Protein AF-A0A7C8ZB22-F1 (afdb_monomer_lite)

Radius of gyration: 36.03 Å; chains: 1; bounding box: 82×71×52 Å

Sequence (115 aa):
PPPPPPPPADYFPIPGPESETTIPPEKFPLEKRRRSEILRDRKSRAGLVKPEPPNFEIGWKRTKPIQVEKPTGYVIMDFLEKLEGLMGREFGSTELLAKAGEIVAERAREEAEVL

Foldseek 3Di:
DDDDDDDDPPPDPDPPPPPPPPDPPVPPPPPPDDPVPPPPPPDPPPDPPVPPDPPPVPDPPPPDDDPPDDDQCPVLVVLVVVLVVCVVDPDDDPVVSVVSVVVSVVVSVVSVVVD

Structure (mmCIF, N/CA/C/O backbone):
data_AF-A0A7C8ZB22-F1
#
_entry.id   AF-A0A7C8ZB22-F1
#
loop_
_atom_site.group_PDB
_atom_site.id
_atom_site.type_symbol
_atom_site.label_atom_id
_atom_site.label_alt_id
_atom_site.label_comp_id
_atom_site.label_asym_id
_atom_site.label_entity_id
_atom_site.label_seq_id
_atom_site.pdbx_PDB_ins_code
_atom_site.Cartn_x
_atom_site.Cartn_y
_atom_site.Cartn_z
_atom_site.occupancy
_atom_site.B_iso_or_equiv
_atom_site.auth_seq_id
_atom_site.auth_comp_id
_atom_site.auth_asym_id
_atom_site.auth_atom_id
_atom_site.pdbx_PDB_model_num
ATOM 1 N N . PRO A 1 1 ? -44.396 -34.78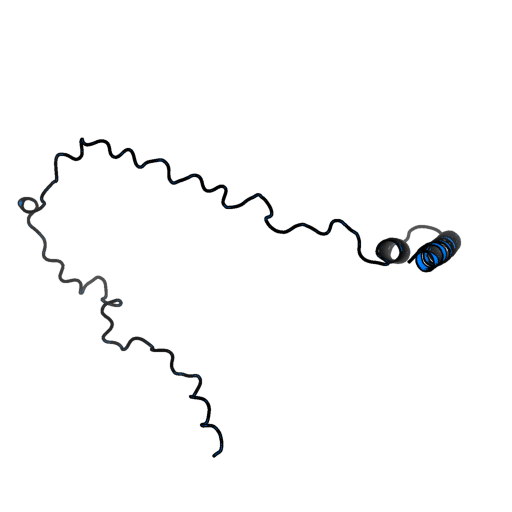8 11.548 1.00 59.62 1 PRO A N 1
ATOM 2 C CA . PRO A 1 1 ? -45.162 -33.827 10.712 1.00 59.62 1 PRO A CA 1
ATOM 3 C C . PRO A 1 1 ? -44.161 -32.904 10.006 1.00 59.62 1 PRO A C 1
ATOM 5 O O . PRO A 1 1 ? -43.208 -32.505 10.673 1.00 59.62 1 PRO A O 1
ATOM 8 N N . PRO A 1 2 ? -44.295 -32.624 8.698 1.00 65.50 2 PRO A N 1
ATOM 9 C CA . PRO A 1 2 ? -43.412 -31.667 8.035 1.00 65.50 2 PRO A CA 1
ATOM 10 C C . PRO A 1 2 ? -43.676 -30.237 8.550 1.00 65.50 2 PRO A C 1
ATOM 12 O O . PRO A 1 2 ? -44.794 -29.956 8.995 1.00 65.50 2 PRO A O 1
ATOM 15 N N . PRO A 1 3 ? -42.669 -29.344 8.534 1.00 73.38 3 PRO A N 1
ATOM 16 C CA . PRO A 1 3 ? -42.841 -27.952 8.944 1.00 73.38 3 PRO A CA 1
ATOM 17 C C . PRO A 1 3 ? -43.753 -27.190 7.963 1.00 73.38 3 PRO A C 1
ATOM 19 O O . PRO A 1 3 ? -43.778 -27.521 6.774 1.00 73.38 3 PRO A O 1
ATOM 22 N N . PRO A 1 4 ? -44.511 -26.182 8.439 1.00 76.25 4 PRO A N 1
ATOM 23 C CA . PRO A 1 4 ? -45.384 -25.387 7.581 1.00 76.25 4 PRO A CA 1
ATOM 24 C C . PRO A 1 4 ? -44.571 -24.559 6.567 1.00 76.25 4 PRO A C 1
ATOM 26 O O . PRO A 1 4 ? -43.449 -24.146 6.876 1.00 76.25 4 PRO A O 1
ATOM 29 N N . PRO A 1 5 ? -45.119 -24.310 5.362 1.00 78.06 5 PRO A N 1
ATOM 30 C CA . PRO A 1 5 ? -44.446 -23.518 4.338 1.00 78.06 5 PRO A CA 1
ATOM 31 C C . PRO A 1 5 ? -44.276 -22.050 4.775 1.00 78.06 5 PRO A C 1
ATOM 33 O O . PRO A 1 5 ? -45.113 -21.534 5.522 1.00 78.06 5 PRO A O 1
ATOM 36 N N . PRO A 1 6 ? -43.212 -21.363 4.314 1.00 74.69 6 PRO A N 1
ATOM 37 C CA . PRO A 1 6 ? -42.991 -19.956 4.625 1.00 74.69 6 PRO A CA 1
ATOM 38 C C . PRO A 1 6 ? -44.072 -19.062 3.983 1.00 74.69 6 PRO A C 1
ATOM 40 O O . PRO A 1 6 ? -44.550 -19.374 2.888 1.00 74.69 6 PRO A O 1
ATOM 43 N N . PRO A 1 7 ? -44.466 -17.955 4.641 1.00 73.12 7 PRO A N 1
ATOM 44 C CA . PRO A 1 7 ? -45.452 -17.022 4.102 1.00 73.12 7 PRO A CA 1
ATOM 45 C C . PRO A 1 7 ? -44.923 -16.307 2.841 1.00 73.12 7 PRO A C 1
ATOM 47 O O . PRO A 1 7 ? -43.713 -16.087 2.730 1.00 73.12 7 PRO A O 1
ATOM 50 N N . PRO A 1 8 ? -45.802 -15.931 1.891 1.00 73.06 8 PRO A N 1
ATOM 51 C CA . PRO A 1 8 ? -45.403 -15.223 0.676 1.00 73.06 8 PRO A CA 1
ATOM 52 C C . PRO A 1 8 ? -44.801 -13.845 0.998 1.00 73.06 8 PRO A C 1
ATOM 54 O O . PRO A 1 8 ? -45.261 -13.147 1.901 1.00 73.06 8 PRO A O 1
ATOM 57 N N . ALA A 1 9 ? -43.775 -13.459 0.235 1.00 60.78 9 ALA A N 1
ATOM 58 C CA . ALA A 1 9 ? -42.906 -12.301 0.472 1.00 60.78 9 ALA A CA 1
ATOM 59 C C . ALA A 1 9 ? -43.553 -10.916 0.244 1.00 60.78 9 ALA A C 1
ATOM 61 O O . ALA A 1 9 ? -42.879 -9.902 0.406 1.00 60.78 9 ALA A O 1
ATOM 62 N N . ASP A 1 10 ? -44.848 -10.855 -0.073 1.00 60.91 10 ASP A N 1
ATOM 63 C CA . ASP A 1 10 ? -45.514 -9.628 -0.535 1.00 60.91 10 ASP A CA 1
ATOM 64 C C . ASP A 1 10 ? -46.474 -9.001 0.493 1.00 60.91 10 ASP A C 1
ATOM 66 O O . ASP A 1 10 ? -47.313 -8.173 0.143 1.00 60.91 10 ASP A O 1
ATOM 70 N N . TYR A 1 11 ? -46.360 -9.338 1.784 1.00 58.84 11 TYR A N 1
ATOM 71 C CA . TYR A 1 11 ? -47.119 -8.652 2.840 1.00 58.84 11 TYR A CA 1
ATOM 72 C C . TYR A 1 11 ? -46.410 -7.364 3.295 1.00 58.84 11 TYR A C 1
ATOM 74 O O . TYR A 1 11 ? -45.985 -7.227 4.441 1.00 58.84 11 TYR A O 1
ATOM 82 N N . PHE A 1 12 ? -46.273 -6.402 2.384 1.00 65.31 12 PHE A N 1
ATOM 83 C CA . PHE A 1 12 ? -46.080 -5.004 2.766 1.00 65.31 12 PHE A CA 1
ATOM 84 C C . PHE A 1 12 ? -47.466 -4.353 2.860 1.00 65.31 12 PHE A C 1
ATOM 86 O O . PHE A 1 12 ? -48.198 -4.375 1.870 1.00 65.31 12 PHE A O 1
ATOM 93 N N . PRO A 1 13 ? -47.868 -3.776 4.009 1.00 64.69 13 PRO A N 1
ATOM 94 C CA . PRO A 1 13 ? -49.135 -3.067 4.100 1.00 64.69 13 PRO A CA 1
ATOM 95 C C . PRO A 1 13 ? -49.006 -1.766 3.307 1.00 64.69 13 PRO A C 1
ATOM 97 O O . PRO A 1 13 ? -48.511 -0.758 3.807 1.00 64.69 13 PRO A O 1
ATOM 100 N N . ILE A 1 14 ? -49.412 -1.800 2.040 1.00 63.97 14 ILE A N 1
ATOM 101 C CA . ILE A 1 14 ? -49.585 -0.591 1.241 1.00 63.97 14 ILE A CA 1
ATOM 102 C C . ILE A 1 14 ? -50.809 0.122 1.828 1.00 63.97 14 ILE A C 1
ATOM 104 O O . ILE A 1 14 ? -51.881 -0.488 1.880 1.00 63.97 14 ILE A O 1
ATOM 108 N N . PRO A 1 15 ? -50.682 1.369 2.317 1.00 60.53 15 PRO A N 1
ATOM 109 C CA . PRO A 1 15 ? -51.835 2.109 2.801 1.00 60.53 15 PRO A CA 1
ATOM 110 C C . PRO A 1 15 ? -52.868 2.236 1.675 1.00 60.53 15 PRO A C 1
ATOM 112 O O . PRO A 1 15 ? -52.542 2.681 0.575 1.00 60.53 15 PRO A O 1
ATOM 115 N N . GLY A 1 16 ? -54.104 1.815 1.949 1.00 60.16 16 GLY A N 1
ATOM 116 C CA . GLY A 1 16 ? -55.216 1.944 1.011 1.00 60.16 16 GLY A CA 1
ATOM 117 C C . GLY A 1 16 ? -55.524 3.412 0.682 1.00 60.16 16 GLY A C 1
ATOM 118 O O . GLY A 1 16 ? -55.112 4.312 1.425 1.00 60.16 16 GLY A O 1
ATOM 119 N N . PRO A 1 17 ? -56.254 3.676 -0.416 1.00 58.59 17 PRO A N 1
ATOM 120 C CA . PRO A 1 17 ? -56.585 5.024 -0.898 1.00 58.59 17 PRO A CA 1
ATOM 121 C C . PRO A 1 17 ? -57.371 5.892 0.105 1.00 58.59 17 PRO A C 1
ATOM 123 O O . PRO A 1 17 ? -57.530 7.089 -0.117 1.00 58.59 17 PRO A O 1
ATOM 126 N N . GLU A 1 18 ? -57.819 5.318 1.221 1.00 55.16 18 GLU A N 1
ATOM 127 C CA . GLU A 1 18 ? -58.438 6.005 2.361 1.00 55.16 18 GLU A CA 1
ATOM 128 C C . GLU A 1 18 ? -57.429 6.603 3.367 1.00 55.16 18 GLU A C 1
ATOM 130 O O . GLU A 1 18 ? -57.832 7.182 4.375 1.00 55.16 18 GLU A O 1
ATOM 135 N N . SER A 1 19 ? -56.116 6.520 3.116 1.00 54.34 19 SER A N 1
ATOM 136 C CA . SER A 1 19 ? -55.119 7.210 3.947 1.00 54.34 19 SER A CA 1
ATOM 137 C C . SER A 1 19 ? -55.201 8.736 3.788 1.00 54.34 19 SER A C 1
ATOM 139 O O . SER A 1 19 ? -54.834 9.306 2.759 1.00 54.34 19 SER A O 1
ATOM 141 N N . GLU A 1 20 ? -55.652 9.408 4.853 1.00 58.59 20 GLU A N 1
ATOM 142 C CA . GLU A 1 20 ? -55.841 10.868 4.966 1.00 58.59 20 GLU A CA 1
ATOM 143 C C . GLU A 1 20 ? -54.559 11.707 4.783 1.00 58.59 20 GLU A C 1
ATOM 145 O O . GLU A 1 20 ? -54.607 12.934 4.724 1.00 58.59 20 GLU A O 1
ATOM 150 N N . THR A 1 21 ? -53.393 11.078 4.645 1.00 57.66 21 THR A N 1
ATOM 151 C CA . THR A 1 21 ? -52.100 11.738 4.404 1.00 57.66 21 THR A CA 1
ATOM 152 C C . THR A 1 21 ? -51.928 12.277 2.977 1.00 57.66 21 THR A C 1
ATOM 154 O O . THR A 1 21 ? -50.911 12.904 2.684 1.00 57.66 21 THR A O 1
ATOM 157 N N . THR A 1 22 ? -52.931 12.104 2.110 1.00 59.12 22 THR A N 1
ATOM 158 C CA . THR A 1 22 ? -52.931 12.534 0.697 1.00 59.12 22 THR A CA 1
ATOM 159 C C . THR A 1 22 ? -54.093 13.474 0.344 1.00 59.12 22 THR A C 1
ATOM 161 O O . THR A 1 22 ? -54.586 13.481 -0.784 1.00 59.12 22 THR A O 1
ATOM 164 N N . ILE A 1 23 ? -54.561 14.291 1.293 1.00 60.56 23 ILE A N 1
ATOM 165 C CA . ILE A 1 23 ? -55.585 15.307 1.005 1.00 60.56 23 ILE A CA 1
ATOM 166 C C . ILE A 1 23 ? -54.941 16.450 0.189 1.00 60.56 23 ILE A C 1
ATOM 168 O O . ILE A 1 23 ? -53.969 17.054 0.652 1.00 60.56 23 ILE A O 1
ATOM 172 N N . PRO A 1 24 ? -55.447 16.777 -1.018 1.00 63.25 24 PRO A N 1
ATOM 173 C CA . PRO A 1 24 ? -54.920 17.880 -1.818 1.00 63.25 24 PRO A CA 1
ATOM 174 C C . PRO A 1 24 ? -55.146 19.226 -1.104 1.00 63.25 24 PRO A C 1
ATOM 176 O O . PRO A 1 24 ? -56.143 19.374 -0.392 1.00 63.25 24 PRO A O 1
ATOM 179 N N . PRO A 1 25 ? -54.281 20.238 -1.318 1.00 60.75 25 PRO A N 1
ATOM 180 C CA . PRO A 1 25 ? -54.281 21.498 -0.562 1.00 60.75 25 PRO A CA 1
ATOM 181 C C . PRO A 1 25 ? -55.599 22.283 -0.601 1.00 60.75 25 PRO A C 1
ATOM 183 O O . PRO A 1 25 ? -55.858 23.104 0.275 1.00 60.75 25 PRO A O 1
ATOM 186 N N . GLU A 1 26 ? -56.452 22.009 -1.582 1.00 60.16 26 GLU A N 1
ATOM 187 C CA . GLU A 1 26 ? -57.757 22.649 -1.762 1.00 60.16 26 GLU A CA 1
ATOM 188 C C . GLU A 1 26 ? -58.892 21.982 -0.963 1.00 60.16 26 GLU A C 1
ATOM 190 O O . GLU A 1 26 ? -59.962 22.568 -0.815 1.00 60.16 26 GLU A O 1
ATOM 195 N N . LYS A 1 27 ? -58.674 20.770 -0.430 1.00 61.81 27 LYS A N 1
ATOM 196 C CA . LYS A 1 27 ? -59.668 19.984 0.327 1.00 61.81 27 LYS A CA 1
ATOM 197 C C . LYS A 1 27 ? -59.427 19.959 1.833 1.00 61.81 27 LYS A C 1
ATOM 199 O O . LYS A 1 27 ? -60.128 19.239 2.542 1.00 61.81 27 LYS A O 1
ATOM 204 N N . PHE A 1 28 ? -58.480 20.740 2.348 1.00 61.34 28 PHE A N 1
ATOM 205 C CA . PHE A 1 28 ? -58.399 20.923 3.792 1.00 61.34 28 PH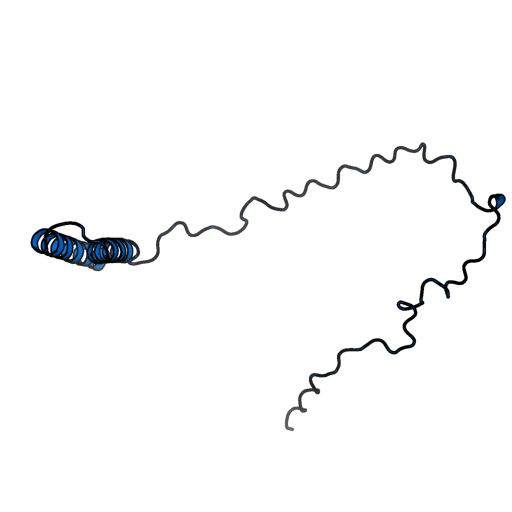E A CA 1
ATOM 206 C C . PHE A 1 28 ? -59.654 21.667 4.272 1.00 61.34 28 PHE A C 1
ATOM 208 O O . PHE A 1 28 ? -59.951 22.738 3.734 1.00 61.34 28 PHE A O 1
ATOM 215 N N . PRO A 1 29 ? -60.385 21.158 5.282 1.00 62.50 29 PRO A N 1
ATOM 216 C CA . PRO A 1 29 ? -61.444 21.910 5.943 1.00 62.50 29 PRO A CA 1
ATOM 217 C C . PRO A 1 29 ? -60.817 23.068 6.739 1.00 62.50 29 PRO A C 1
ATOM 219 O O . PRO A 1 29 ? -60.628 23.016 7.950 1.00 62.50 29 PRO A O 1
ATOM 222 N N . LEU A 1 30 ? -60.426 24.121 6.024 1.00 61.34 30 LEU A N 1
ATOM 223 C CA . LEU A 1 30 ? -59.869 25.349 6.571 1.00 61.34 30 LEU A CA 1
ATOM 224 C C . LEU A 1 30 ? -61.026 26.231 7.040 1.00 61.34 30 LEU A C 1
ATOM 226 O O . LEU A 1 30 ? -61.431 27.177 6.362 1.00 61.34 30 LEU A O 1
ATOM 230 N N . GLU A 1 31 ? -61.565 25.937 8.221 1.00 66.25 31 GLU A N 1
ATOM 231 C CA . GLU A 1 31 ? -62.393 26.904 8.938 1.00 66.25 31 GLU A CA 1
ATOM 232 C C . GLU A 1 31 ? -61.548 28.157 9.207 1.00 66.25 31 GLU A C 1
ATOM 234 O O . GLU A 1 31 ? -60.582 28.142 9.975 1.00 66.25 31 GLU A O 1
ATOM 239 N N . LYS A 1 32 ? -61.885 29.265 8.532 1.00 64.12 32 LYS A N 1
ATOM 240 C CA . LYS A 1 32 ? -61.258 30.576 8.740 1.00 64.12 32 LYS A CA 1
ATOM 241 C C . LYS A 1 32 ? -61.571 31.056 10.158 1.00 64.12 32 LYS A C 1
ATOM 243 O O . LYS A 1 32 ? -62.541 31.778 10.376 1.00 64.12 32 LYS A O 1
ATOM 248 N N . ARG A 1 33 ? -60.739 30.664 11.124 1.00 60.38 33 ARG A N 1
ATOM 249 C CA . ARG A 1 33 ? -60.874 31.084 12.523 1.00 60.38 33 ARG A CA 1
ATOM 250 C C . ARG A 1 33 ? -60.824 32.607 12.628 1.00 60.38 33 ARG A C 1
ATOM 252 O O . ARG A 1 33 ? -59.945 33.265 12.059 1.00 60.38 33 ARG A O 1
ATOM 259 N N . ARG A 1 34 ? -61.776 33.185 13.365 1.00 69.19 34 ARG A N 1
ATOM 260 C CA . ARG A 1 34 ? -61.816 34.626 13.635 1.00 69.19 34 ARG A CA 1
ATOM 261 C C . ARG A 1 34 ? -60.562 34.981 14.434 1.00 69.19 34 ARG A C 1
ATOM 263 O O . ARG A 1 34 ? -60.229 34.310 15.405 1.00 69.19 34 ARG A O 1
ATOM 270 N N . ARG A 1 35 ? -59.857 36.053 14.055 1.00 60.69 35 ARG A N 1
ATOM 271 C CA . ARG A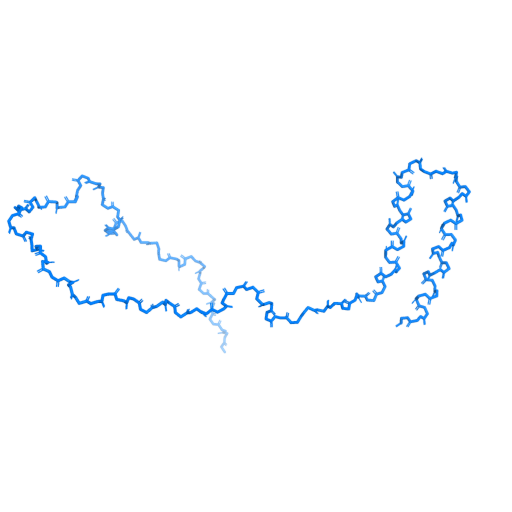 1 35 ? -58.565 36.442 14.667 1.00 60.69 35 ARG A CA 1
ATOM 272 C C . ARG A 1 35 ? -58.621 36.627 16.198 1.00 60.69 35 ARG A C 1
ATOM 274 O O . ARG A 1 35 ? -57.575 36.621 16.835 1.00 60.69 35 ARG A O 1
ATOM 281 N N . SER A 1 36 ? -59.817 36.792 16.768 1.00 62.22 36 SER A N 1
ATOM 282 C CA . SER A 1 36 ? -60.092 36.931 18.203 1.00 62.22 36 SER A CA 1
ATOM 283 C C . SER A 1 36 ? -60.105 35.618 18.997 1.00 62.22 36 SER A C 1
ATOM 285 O O . SER A 1 36 ? -59.963 35.669 20.210 1.00 62.22 36 SER A O 1
ATOM 287 N N . GLU A 1 37 ? -60.268 34.461 18.350 1.00 60.50 37 GLU A N 1
ATOM 288 C CA . GLU A 1 37 ? -60.251 33.138 19.011 1.00 60.50 37 GLU A CA 1
ATOM 289 C C . GLU A 1 37 ? -58.841 32.547 19.120 1.00 60.50 37 GLU A C 1
ATOM 291 O O . GLU A 1 37 ? -58.630 31.489 19.710 1.00 60.50 37 GLU A O 1
ATOM 296 N N . ILE A 1 38 ? -57.846 33.233 18.558 1.00 65.62 38 ILE A N 1
ATOM 297 C CA . ILE A 1 38 ? -56.449 32.847 18.697 1.00 65.62 38 ILE A CA 1
ATOM 298 C C . ILE A 1 38 ? -56.021 33.233 20.114 1.00 65.62 38 ILE A C 1
ATOM 300 O O . ILE A 1 38 ? -55.691 34.393 20.371 1.00 65.62 38 ILE A O 1
ATOM 304 N N . LEU A 1 39 ? -56.021 32.263 21.032 1.00 62.91 39 LEU A N 1
ATOM 305 C CA . LEU A 1 39 ? -55.386 32.400 22.341 1.00 62.91 39 LEU A CA 1
ATOM 306 C C . LEU A 1 39 ? -53.897 32.695 22.121 1.00 62.91 39 LEU A C 1
ATOM 308 O O . LEU A 1 39 ? -53.083 31.802 21.896 1.00 62.91 39 LEU A O 1
ATOM 312 N N . ARG A 1 40 ? -53.533 33.979 22.130 1.00 59.22 40 ARG A N 1
ATOM 313 C CA . ARG A 1 40 ? -52.135 34.388 22.217 1.00 59.22 40 ARG A CA 1
ATOM 314 C C . ARG A 1 40 ? -51.715 34.198 23.657 1.00 59.22 40 ARG A C 1
ATOM 316 O O . ARG A 1 40 ? -52.044 35.026 24.504 1.00 59.22 40 ARG A O 1
ATOM 323 N N . ASP A 1 41 ? -50.984 33.122 23.901 1.00 57.22 41 ASP A N 1
ATOM 324 C CA . ASP A 1 41 ? -50.407 32.815 25.200 1.00 57.22 41 ASP A CA 1
ATOM 325 C C . ASP A 1 41 ? -49.311 33.848 25.533 1.00 57.22 41 ASP A C 1
ATOM 327 O O . ASP A 1 41 ? -48.113 33.679 25.301 1.00 57.22 41 ASP A O 1
ATOM 331 N N . ARG A 1 42 ? -49.738 35.028 25.992 1.00 61.53 42 ARG A N 1
ATOM 332 C CA . ARG A 1 42 ? -48.868 36.067 26.537 1.00 61.53 42 ARG A CA 1
ATOM 333 C C . ARG A 1 42 ? -48.461 35.608 27.930 1.00 61.53 42 ARG A C 1
ATOM 335 O O . ARG A 1 42 ? -49.079 36.068 28.883 1.00 61.53 42 ARG A O 1
ATOM 342 N N . LYS A 1 43 ? -47.447 34.733 28.030 1.00 61.16 43 LYS A N 1
ATOM 343 C CA . LYS A 1 43 ? -46.462 34.626 29.136 1.00 61.16 43 LYS A CA 1
ATOM 344 C C . LYS A 1 43 ? -45.813 33.239 29.171 1.00 61.16 43 LYS A C 1
ATOM 346 O O . LYS A 1 43 ? -46.123 32.424 30.024 1.00 61.16 43 LYS A O 1
ATOM 351 N N . SER A 1 44 ? -44.766 33.044 28.376 1.00 54.84 44 SER A N 1
ATOM 352 C CA . SER A 1 44 ? -43.679 32.128 28.748 1.00 54.84 44 SER A CA 1
ATOM 353 C C . SER A 1 44 ? -42.446 32.946 29.146 1.00 54.84 44 SER A C 1
ATOM 355 O O . SER A 1 44 ? -41.390 32.880 28.527 1.00 54.84 44 SER A O 1
ATOM 357 N N . ARG A 1 45 ? -42.599 33.780 30.186 1.00 56.88 45 ARG A N 1
ATOM 358 C CA . ARG A 1 45 ? -41.476 34.405 30.913 1.00 56.88 45 ARG A CA 1
ATOM 359 C C . ARG A 1 45 ? -41.077 33.542 32.120 1.00 56.88 45 ARG A C 1
ATOM 361 O O . ARG A 1 45 ? -40.726 34.063 33.170 1.00 56.88 45 ARG A O 1
ATOM 368 N N . ALA A 1 46 ? -41.199 32.226 31.975 1.00 54.59 46 ALA A N 1
ATOM 369 C CA . ALA A 1 46 ? -40.528 31.242 32.807 1.00 54.59 46 ALA A CA 1
ATOM 370 C C . ALA A 1 46 ? -39.370 30.723 31.958 1.00 54.59 46 ALA A C 1
ATOM 372 O O . ALA A 1 46 ? -39.590 30.345 30.808 1.00 54.59 46 ALA A O 1
ATOM 373 N N . GLY A 1 47 ? -38.150 30.829 32.484 1.00 57.41 47 GLY A N 1
ATOM 374 C CA . GLY A 1 47 ? -36.916 30.540 31.770 1.00 57.41 47 GLY A CA 1
ATOM 375 C C . GLY A 1 47 ? -36.985 29.202 31.051 1.00 57.41 47 GLY A C 1
ATOM 376 O O . GLY A 1 47 ? -36.821 28.153 31.663 1.00 57.41 47 GLY A O 1
ATOM 377 N N . LEU A 1 48 ? -37.172 29.256 29.734 1.00 54.47 48 LEU A N 1
ATOM 378 C CA . LEU A 1 48 ? -36.903 28.140 28.844 1.00 54.47 48 LEU A CA 1
ATOM 379 C C . LEU A 1 48 ? -35.382 28.064 28.662 1.00 54.47 48 LEU A C 1
ATOM 381 O O . LEU A 1 48 ? -34.862 28.174 27.555 1.00 54.47 48 LEU A O 1
ATOM 385 N N . VAL A 1 49 ? -34.652 27.927 29.770 1.00 63.25 49 VAL A N 1
ATOM 386 C CA . VAL A 1 49 ? -33.296 27.403 29.714 1.00 63.25 49 VAL A CA 1
ATOM 387 C C . VAL A 1 49 ? -33.520 25.939 29.400 1.00 63.25 49 VAL A C 1
ATOM 389 O O . VAL A 1 49 ? -33.688 25.117 30.297 1.00 63.25 49 VAL A O 1
ATOM 392 N N . LYS A 1 50 ? -33.639 25.623 28.105 1.00 62.78 50 LYS A N 1
ATOM 393 C CA . LYS A 1 50 ? -33.380 24.262 27.661 1.00 62.78 50 LYS A CA 1
ATOM 394 C C . LYS A 1 50 ? -32.016 23.947 28.276 1.00 62.78 50 LYS A C 1
ATOM 396 O O . LYS A 1 50 ? -31.079 24.680 27.946 1.00 62.78 50 LYS A O 1
ATOM 401 N N . PRO A 1 51 ? -31.900 22.989 29.216 1.00 66.56 51 PRO A N 1
ATOM 402 C CA . PRO A 1 51 ? -30.574 22.535 29.594 1.00 66.56 51 PRO A CA 1
ATOM 403 C C . PRO A 1 51 ? -29.876 22.203 28.280 1.00 66.56 51 PRO A C 1
ATOM 405 O O . PRO A 1 51 ? -30.526 21.647 27.382 1.00 66.56 51 PRO A O 1
ATOM 408 N N . GLU A 1 52 ? -28.629 22.653 28.117 1.00 62.75 52 GLU A N 1
ATOM 409 C CA . GLU A 1 52 ? -27.861 22.284 26.932 1.00 62.75 52 GLU A CA 1
ATOM 410 C C . GLU A 1 52 ? -28.052 20.778 26.739 1.00 62.75 52 GLU A C 1
ATOM 412 O O . GLU A 1 52 ? -27.902 20.033 27.719 1.00 62.75 52 GLU A O 1
ATOM 417 N N . PRO A 1 53 ? -28.522 20.340 25.551 1.00 67.00 53 PRO A N 1
ATOM 418 C CA . PRO A 1 53 ? -28.716 18.926 25.286 1.00 67.00 53 PRO A CA 1
ATOM 419 C C . PRO A 1 53 ? -27.461 18.209 25.766 1.00 67.00 53 PRO A C 1
ATOM 421 O O . PRO A 1 53 ? -26.376 18.706 25.447 1.00 67.00 53 PRO A O 1
ATOM 424 N N . PRO A 1 54 ? -27.584 17.135 26.574 1.00 74.88 54 PRO A N 1
ATOM 425 C CA . PRO A 1 54 ? -26.428 16.478 27.153 1.00 74.88 54 PRO A CA 1
ATOM 426 C C . PRO A 1 54 ? -25.420 16.281 26.040 1.00 74.88 54 PRO A C 1
ATOM 428 O O . PRO A 1 54 ? -25.757 15.693 25.008 1.00 74.88 54 PRO A O 1
ATOM 431 N N . ASN A 1 55 ? -24.246 16.884 26.210 1.00 62.09 55 ASN A N 1
ATOM 432 C CA . ASN A 1 55 ? -23.174 16.821 25.240 1.00 62.09 55 ASN A CA 1
ATOM 433 C C . ASN A 1 55 ? -22.658 15.386 25.308 1.00 62.09 55 ASN A C 1
ATOM 435 O O . ASN A 1 55 ? -21.673 15.072 25.969 1.00 62.09 55 ASN A O 1
ATOM 439 N N . PHE A 1 56 ? -23.418 14.465 24.728 1.00 59.94 56 PHE A N 1
ATOM 440 C CA . PHE A 1 56 ? -22.924 13.147 24.473 1.00 59.94 56 PHE A CA 1
ATOM 441 C C . PHE A 1 56 ? -21.802 13.386 23.475 1.00 59.94 56 PHE A C 1
ATOM 443 O O . PHE A 1 56 ? -22.036 13.955 22.409 1.00 59.94 56 PHE A O 1
ATOM 450 N N . GLU A 1 57 ? -20.588 12.980 23.822 1.00 60.22 57 GLU A N 1
ATOM 451 C CA . GLU A 1 57 ? -19.431 12.922 22.928 1.00 60.22 57 GLU A CA 1
ATOM 452 C C . GLU A 1 57 ? -19.667 11.896 21.793 1.00 60.22 57 GLU A C 1
ATOM 454 O O . GLU A 1 57 ? -18.829 11.052 21.480 1.00 60.22 57 GLU A O 1
ATOM 459 N N . ILE A 1 58 ? -20.852 11.917 21.181 1.00 61.91 58 ILE A N 1
ATOM 460 C CA . ILE A 1 58 ? -21.243 11.109 20.044 1.00 61.91 58 ILE A CA 1
ATOM 461 C C . ILE A 1 58 ? -20.529 11.722 18.848 1.00 61.91 58 ILE A C 1
ATOM 463 O O . ILE A 1 58 ? -20.973 12.715 18.277 1.00 61.91 58 ILE A O 1
ATOM 467 N N . GLY A 1 59 ? -19.420 11.099 18.451 1.00 62.69 59 GLY A N 1
ATOM 468 C CA . GLY A 1 59 ? -19.136 11.027 17.021 1.00 62.69 59 GLY A CA 1
ATOM 469 C C . GLY A 1 59 ? -17.691 10.965 16.552 1.00 62.69 59 GLY A C 1
ATOM 470 O O . GLY A 1 59 ? -17.511 10.673 15.377 1.00 62.69 59 GLY A O 1
ATOM 471 N N . TRP A 1 60 ? -16.664 11.192 17.381 1.00 61.06 60 TRP A N 1
ATOM 472 C CA . TRP A 1 60 ? -15.292 11.295 16.827 1.00 61.06 60 TRP A CA 1
ATOM 473 C C . TRP A 1 60 ? -14.216 10.474 17.524 1.00 61.06 60 TRP A C 1
ATOM 475 O O . TRP A 1 60 ? -13.112 10.347 16.994 1.00 61.06 60 TRP A O 1
ATOM 485 N N . LYS A 1 61 ? -14.510 9.847 18.665 1.00 64.62 61 LYS A N 1
ATOM 486 C CA . LYS A 1 61 ? -13.588 8.865 19.241 1.00 64.62 61 LYS A CA 1
ATOM 487 C C . LYS A 1 61 ? -13.968 7.484 18.732 1.00 64.62 61 LYS A C 1
ATOM 489 O O . LYS A 1 61 ? -15.046 6.977 19.027 1.00 64.62 61 LYS A O 1
ATOM 494 N N . ARG A 1 62 ? -13.091 6.906 17.906 1.00 60.56 62 ARG A N 1
ATOM 495 C CA . ARG A 1 62 ? -13.235 5.540 17.392 1.00 60.56 62 ARG A CA 1
ATOM 496 C C . ARG A 1 62 ? -13.378 4.593 18.590 1.00 60.56 62 ARG A C 1
ATOM 498 O O . ARG A 1 62 ? -12.436 4.418 19.350 1.00 60.56 62 ARG A O 1
ATOM 505 N N . THR A 1 63 ? -14.564 4.017 18.768 1.00 67.69 63 THR A N 1
ATOM 506 C CA . THR A 1 63 ? -14.885 3.066 19.851 1.00 67.69 63 THR A CA 1
ATOM 507 C C . THR A 1 63 ? -14.348 1.661 19.589 1.00 67.69 63 THR A C 1
ATOM 509 O O . THR A 1 63 ? -14.328 0.832 20.493 1.00 67.69 63 THR A O 1
ATOM 512 N N . LYS A 1 64 ? -13.895 1.385 18.360 1.00 75.62 64 LYS A N 1
ATOM 513 C CA . LYS A 1 64 ? -13.248 0.127 17.985 1.00 75.62 64 LYS A CA 1
ATOM 514 C C . LYS A 1 64 ? -11.732 0.325 17.932 1.00 75.62 64 LYS A C 1
ATOM 516 O O . LYS A 1 64 ? -11.296 1.293 17.299 1.00 75.62 64 LYS A O 1
ATOM 521 N N . PRO A 1 65 ? -10.935 -0.568 18.549 1.00 75.31 65 PRO A N 1
ATOM 522 C CA . PRO A 1 65 ? -9.492 -0.538 18.385 1.00 75.31 65 PRO A CA 1
ATOM 523 C C . PRO A 1 65 ? -9.165 -0.744 16.907 1.00 75.31 65 PRO A C 1
ATOM 525 O O . PRO A 1 65 ? -9.704 -1.638 16.254 1.00 75.31 65 PRO A O 1
ATOM 528 N N . ILE A 1 66 ? -8.307 0.118 16.371 1.00 75.88 66 ILE A N 1
ATOM 529 C CA . ILE A 1 66 ? -7.773 -0.062 15.027 1.00 75.88 66 ILE A CA 1
ATOM 530 C C . ILE A 1 66 ? -6.580 -0.982 15.163 1.00 75.88 66 ILE A C 1
ATOM 532 O O . ILE A 1 66 ? -5.656 -0.683 15.917 1.00 75.88 66 ILE A O 1
ATOM 536 N N . GLN A 1 67 ? -6.603 -2.084 14.430 1.00 76.81 67 GLN A N 1
ATOM 537 C CA . GLN A 1 67 ? -5.417 -2.901 14.246 1.00 76.81 67 GLN A CA 1
ATOM 538 C C . GLN A 1 67 ? -4.457 -2.092 13.367 1.00 76.81 67 GLN A C 1
ATOM 540 O O . GLN A 1 67 ? -4.669 -1.946 12.168 1.00 76.81 67 GLN A O 1
ATOM 545 N N . VAL A 1 68 ? -3.473 -1.450 14.004 1.00 77.94 68 VAL A N 1
ATOM 546 C CA . VAL A 1 68 ? -2.392 -0.706 13.326 1.00 77.94 68 VAL A CA 1
ATOM 547 C C . VAL A 1 68 ? -1.319 -1.671 12.808 1.00 77.94 68 VAL A C 1
ATOM 549 O O . VAL A 1 68 ? -0.462 -1.297 12.009 1.00 77.94 68 VAL A O 1
ATOM 552 N N . GLU A 1 69 ? -1.375 -2.925 13.253 1.00 83.19 69 GLU A N 1
ATOM 553 C CA . GLU A 1 69 ? -0.507 -3.994 12.788 1.00 83.19 69 GLU A CA 1
ATOM 554 C C . GLU A 1 69 ? -0.783 -4.277 11.313 1.00 83.19 69 GLU A C 1
ATOM 556 O O . GLU A 1 69 ? -1.918 -4.500 10.885 1.00 83.19 69 GLU A O 1
ATOM 561 N N . LYS A 1 70 ? 0.285 -4.206 10.520 1.00 81.88 70 LYS A N 1
ATOM 562 C CA . LYS A 1 70 ? 0.231 -4.511 9.096 1.00 81.88 70 LYS A CA 1
ATOM 563 C C . LYS A 1 70 ? 0.000 -6.017 8.923 1.00 81.88 70 LYS A C 1
ATOM 565 O O . LYS A 1 70 ? 0.570 -6.795 9.688 1.00 81.88 70 LYS A O 1
ATOM 570 N N . PRO A 1 71 ? -0.798 -6.437 7.928 1.00 83.38 71 PRO A N 1
ATOM 571 C CA . PRO A 1 71 ? -1.023 -7.854 7.672 1.00 83.38 71 PRO A CA 1
ATOM 572 C C . PRO A 1 71 ? 0.282 -8.562 7.281 1.00 83.38 71 PRO A C 1
ATOM 574 O O . PRO A 1 71 ? 1.214 -7.945 6.756 1.00 83.38 71 PRO A O 1
ATOM 577 N N . THR A 1 72 ? 0.330 -9.875 7.509 1.00 80.94 72 THR A N 1
ATOM 578 C CA . THR A 1 72 ? 1.447 -10.741 7.103 1.00 80.94 72 THR A CA 1
ATOM 579 C C . THR A 1 72 ? 1.750 -10.562 5.617 1.00 80.94 72 THR A C 1
ATOM 581 O O . THR A 1 72 ? 0.841 -10.614 4.788 1.00 80.94 72 THR A O 1
ATOM 584 N N . GLY A 1 73 ? 3.019 -10.332 5.276 1.00 82.00 73 GLY A N 1
ATOM 585 C CA . GLY A 1 73 ? 3.446 -10.121 3.889 1.00 82.00 73 GLY A CA 1
ATOM 586 C C . GLY A 1 73 ? 3.162 -8.726 3.312 1.00 82.00 73 GLY A C 1
ATOM 587 O O . GLY A 1 73 ? 3.433 -8.510 2.133 1.00 82.00 73 GLY A O 1
ATOM 588 N N . TYR A 1 74 ? 2.681 -7.753 4.103 1.00 85.88 74 TYR A N 1
ATOM 589 C CA . TYR A 1 74 ? 2.497 -6.361 3.645 1.00 85.88 74 TYR A CA 1
ATOM 590 C C . TYR A 1 74 ? 3.778 -5.771 3.041 1.00 85.88 74 TYR A C 1
ATOM 592 O O . TYR A 1 74 ? 3.733 -5.071 2.035 1.00 85.88 74 TYR A O 1
ATOM 600 N N . VAL A 1 75 ? 4.924 -6.060 3.659 1.00 85.25 75 VAL A N 1
ATOM 601 C CA . VAL A 1 75 ? 6.233 -5.572 3.208 1.00 85.25 75 VAL A CA 1
ATOM 602 C C . VAL A 1 75 ? 6.578 -6.139 1.829 1.00 85.25 75 VAL A C 1
ATOM 604 O O . VAL A 1 75 ? 6.979 -5.391 0.943 1.00 85.25 75 VAL A O 1
ATOM 607 N N . ILE A 1 76 ? 6.341 -7.437 1.618 1.00 85.75 76 ILE A N 1
ATOM 608 C CA . ILE A 1 76 ? 6.558 -8.112 0.330 1.00 85.75 76 ILE A CA 1
ATOM 609 C C . ILE A 1 76 ? 5.668 -7.487 -0.750 1.00 85.75 76 ILE A C 1
ATOM 611 O O . ILE A 1 76 ? 6.149 -7.157 -1.832 1.00 85.75 76 ILE A O 1
ATOM 615 N N . MET A 1 77 ? 4.388 -7.269 -0.439 1.00 87.38 77 MET A N 1
ATOM 616 C CA . MET A 1 77 ? 3.436 -6.652 -1.364 1.00 87.38 77 MET A CA 1
ATOM 617 C C . MET A 1 77 ? 3.865 -5.236 -1.776 1.00 87.38 77 MET A C 1
ATOM 619 O O . MET A 1 77 ? 3.842 -4.914 -2.957 1.00 87.38 77 MET A O 1
ATOM 623 N N . ASP A 1 78 ? 4.318 -4.417 -0.822 1.00 87.75 78 ASP A N 1
ATOM 624 C CA . ASP A 1 78 ? 4.780 -3.043 -1.066 1.00 87.75 78 ASP A CA 1
ATOM 625 C C . ASP A 1 78 ? 6.012 -3.003 -1.991 1.00 87.75 78 ASP A C 1
ATOM 627 O O . ASP A 1 78 ? 6.120 -2.144 -2.868 1.00 87.75 78 ASP A O 1
ATOM 631 N N . PHE A 1 79 ? 6.937 -3.959 -1.855 1.00 87.69 79 PHE A N 1
ATOM 632 C CA . PHE A 1 79 ? 8.071 -4.078 -2.776 1.00 87.69 79 PHE A CA 1
ATOM 633 C C . PHE A 1 79 ? 7.653 -4.512 -4.185 1.00 87.69 79 PHE A C 1
ATOM 635 O O . PHE A 1 79 ? 8.154 -3.952 -5.163 1.00 87.69 79 PHE A O 1
ATOM 642 N N . LEU A 1 80 ? 6.734 -5.475 -4.300 1.00 89.25 80 LEU A N 1
ATOM 643 C CA . LEU A 1 80 ? 6.223 -5.941 -5.591 1.00 89.25 80 LEU A CA 1
ATOM 644 C C . LEU A 1 80 ? 5.447 -4.840 -6.323 1.00 89.25 80 LEU A C 1
ATOM 646 O O . LEU A 1 80 ? 5.693 -4.614 -7.505 1.00 89.25 80 LEU A O 1
ATOM 650 N N . GLU A 1 81 ? 4.587 -4.104 -5.617 1.00 88.81 81 GLU A N 1
ATOM 651 C CA . GLU A 1 81 ? 3.823 -2.980 -6.169 1.00 88.81 81 GLU A CA 1
ATOM 652 C C . GLU A 1 81 ? 4.752 -1.874 -6.692 1.00 88.81 81 GLU A C 1
ATOM 654 O O . GLU A 1 81 ? 4.562 -1.339 -7.786 1.00 88.81 81 GLU A O 1
ATOM 659 N N . LYS A 1 82 ? 5.819 -1.555 -5.949 1.00 88.50 82 LYS A N 1
ATOM 660 C CA . LYS A 1 82 ? 6.825 -0.580 -6.394 1.00 88.50 82 LYS A CA 1
ATOM 661 C C . LYS A 1 82 ? 7.592 -1.060 -7.620 1.00 88.50 82 LYS A C 1
ATOM 663 O O . LYS A 1 82 ? 7.850 -0.257 -8.515 1.00 88.50 82 LYS A O 1
ATOM 668 N N . LEU A 1 83 ? 7.955 -2.341 -7.676 1.00 87.19 83 LEU A N 1
ATOM 669 C CA . LEU A 1 83 ? 8.652 -2.921 -8.823 1.00 87.19 83 LEU A CA 1
ATOM 670 C C . LEU A 1 83 ? 7.765 -2.930 -10.074 1.00 87.19 83 LEU A C 1
ATOM 672 O O . LEU A 1 83 ? 8.215 -2.536 -11.148 1.00 87.19 83 LEU A O 1
ATOM 676 N N . GLU A 1 84 ? 6.496 -3.300 -9.932 1.00 87.75 84 GLU A N 1
ATOM 677 C CA . GLU A 1 84 ? 5.505 -3.200 -11.003 1.00 87.75 84 GLU A CA 1
ATOM 678 C C . GLU A 1 84 ? 5.321 -1.750 -11.462 1.00 87.75 84 GLU A C 1
ATOM 680 O O . GLU A 1 84 ? 5.348 -1.466 -12.659 1.00 87.75 84 GLU A O 1
ATOM 685 N N . GLY A 1 85 ? 5.248 -0.806 -10.522 1.00 87.81 85 GLY A N 1
ATOM 686 C CA . GLY A 1 85 ? 5.201 0.621 -10.822 1.00 87.81 85 GLY A CA 1
ATOM 687 C C . GLY A 1 85 ? 6.434 1.132 -11.574 1.00 87.81 85 GLY A C 1
ATOM 688 O O . GLY A 1 85 ? 6.307 2.044 -12.390 1.00 87.81 85 GLY A O 1
ATOM 689 N N . LEU A 1 86 ? 7.615 0.552 -11.336 1.00 85.62 86 LEU A N 1
ATOM 690 C CA . LEU A 1 86 ? 8.832 0.849 -12.095 1.00 85.62 86 LEU A CA 1
ATOM 691 C C . LEU A 1 86 ? 8.806 0.221 -13.493 1.00 85.62 86 LEU A C 1
ATOM 693 O O . LEU A 1 86 ? 9.226 0.882 -14.432 1.00 85.62 86 LEU A O 1
ATOM 697 N N . MET A 1 87 ? 8.277 -0.997 -13.651 1.00 83.06 87 MET A N 1
ATOM 698 C CA . MET A 1 87 ? 8.101 -1.648 -14.961 1.00 83.06 87 MET A CA 1
ATOM 699 C C . MET A 1 87 ? 7.066 -0.951 -15.843 1.00 83.06 87 MET A C 1
ATOM 701 O O . MET A 1 87 ? 7.238 -0.879 -17.056 1.00 83.06 87 MET A O 1
ATOM 705 N N . GLY A 1 88 ? 5.991 -0.439 -15.244 1.00 83.44 88 GLY A N 1
ATOM 706 C CA . GLY A 1 88 ? 4.929 0.273 -15.955 1.00 83.44 88 GLY A CA 1
ATOM 707 C C . GLY A 1 88 ? 5.304 1.695 -16.375 1.00 83.44 88 GLY A C 1
ATOM 708 O O . GLY A 1 88 ? 4.528 2.358 -17.060 1.00 83.44 88 GLY A O 1
ATOM 709 N N . ARG A 1 89 ? 6.472 2.191 -15.959 1.00 82.88 89 ARG A N 1
ATOM 710 C CA . ARG A 1 89 ? 6.984 3.512 -16.319 1.00 82.88 89 ARG A CA 1
ATOM 711 C C . ARG A 1 89 ? 8.261 3.343 -17.139 1.00 82.88 89 ARG A C 1
ATOM 713 O O . ARG A 1 89 ? 9.042 2.435 -16.896 1.00 82.88 89 ARG A O 1
ATOM 720 N N . GLU A 1 90 ? 8.525 4.250 -18.073 1.00 75.81 90 GLU A N 1
ATOM 721 C CA . GLU A 1 90 ? 9.768 4.255 -18.862 1.00 75.81 90 GLU A CA 1
ATOM 722 C C . GLU A 1 90 ? 10.964 4.783 -18.036 1.00 75.81 90 GLU A C 1
ATOM 724 O O . GLU A 1 90 ? 11.638 5.737 -18.421 1.00 75.81 90 GLU A O 1
ATOM 729 N N . PHE A 1 91 ? 11.211 4.217 -16.851 1.00 62.59 91 PHE A N 1
ATOM 730 C CA . PHE A 1 91 ? 12.345 4.589 -16.007 1.00 62.59 91 PHE A CA 1
ATOM 731 C C . PHE A 1 91 ? 13.464 3.546 -16.090 1.00 62.59 91 PHE A C 1
ATOM 733 O O . PHE A 1 91 ? 13.299 2.397 -15.694 1.00 62.59 91 PHE A O 1
ATOM 740 N N . GLY A 1 92 ? 14.646 4.002 -16.513 1.00 66.56 92 GLY A N 1
ATOM 741 C CA . GLY A 1 92 ? 15.900 3.251 -16.425 1.00 66.56 92 GLY A CA 1
ATOM 742 C C . GLY A 1 92 ? 16.193 2.317 -17.604 1.00 66.56 92 GLY A C 1
ATOM 743 O O . GLY A 1 92 ? 15.408 2.169 -18.536 1.00 66.56 92 GLY A O 1
ATOM 744 N N . SER A 1 93 ? 17.381 1.710 -17.570 1.00 78.75 93 SER A N 1
ATOM 745 C CA . SER A 1 93 ? 17.768 0.624 -18.472 1.00 78.75 93 SER A CA 1
ATOM 746 C C . SER A 1 93 ? 17.208 -0.711 -17.972 1.00 78.75 93 SER A C 1
ATOM 748 O O . SER A 1 93 ? 16.984 -0.897 -16.774 1.00 78.75 93 SER A O 1
ATOM 750 N N . THR A 1 94 ? 17.040 -1.676 -18.878 1.00 82.31 94 THR A N 1
ATOM 751 C CA . THR A 1 94 ? 16.615 -3.049 -18.543 1.00 82.31 94 THR A CA 1
ATOM 752 C C . THR A 1 94 ? 17.502 -3.693 -17.473 1.00 82.31 94 THR A C 1
ATOM 754 O O . THR A 1 94 ? 17.015 -4.437 -16.626 1.00 82.31 94 THR A O 1
ATOM 757 N N . GLU A 1 95 ? 18.791 -3.354 -17.458 1.00 82.69 95 GLU A N 1
ATOM 758 C CA . GLU A 1 95 ? 19.759 -3.815 -16.460 1.00 82.69 95 GLU A CA 1
ATOM 759 C C . GLU A 1 95 ? 19.460 -3.300 -15.046 1.00 82.69 95 GLU A C 1
ATOM 761 O O . GLU A 1 95 ? 19.604 -4.043 -14.075 1.00 82.69 95 GLU A O 1
ATOM 766 N N . LEU A 1 96 ? 19.033 -2.039 -14.907 1.00 82.56 96 LEU A N 1
ATOM 767 C CA . LEU A 1 96 ? 18.669 -1.475 -13.604 1.00 82.56 96 LEU A CA 1
ATOM 768 C C . LEU A 1 96 ? 17.395 -2.117 -13.063 1.00 82.56 96 LEU A C 1
ATOM 770 O O . LEU A 1 96 ? 17.305 -2.386 -11.867 1.0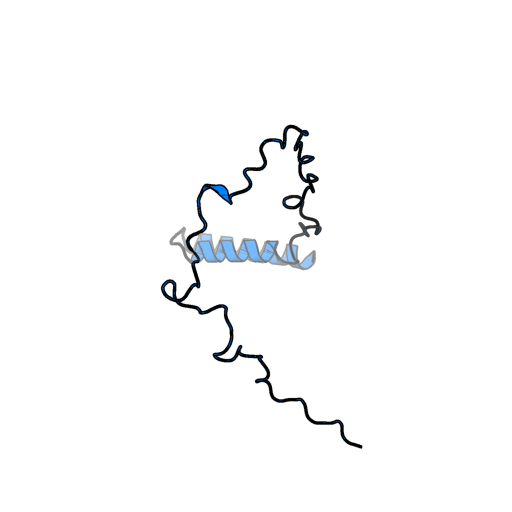0 82.56 96 LEU A O 1
ATOM 774 N N . LEU A 1 97 ? 16.438 -2.402 -13.945 1.00 84.69 97 LEU A N 1
ATOM 775 C CA . LEU A 1 97 ? 15.190 -3.046 -13.564 1.00 84.69 97 LEU A CA 1
ATOM 776 C C . LEU A 1 97 ? 15.413 -4.509 -13.159 1.00 84.69 97 LEU A C 1
ATOM 778 O O . LEU A 1 97 ? 14.869 -4.959 -12.154 1.00 84.69 97 LEU A O 1
ATOM 782 N N . ALA A 1 98 ? 16.286 -5.225 -13.873 1.00 86.00 98 ALA A N 1
ATOM 783 C CA . ALA A 1 98 ? 16.696 -6.577 -13.505 1.00 86.00 98 ALA A CA 1
ATOM 784 C C . ALA A 1 98 ? 17.367 -6.619 -12.121 1.00 86.00 98 ALA A C 1
ATOM 786 O O . ALA A 1 98 ? 16.994 -7.440 -11.284 1.00 86.00 98 ALA A O 1
ATOM 787 N N . LYS A 1 99 ? 18.287 -5.684 -11.841 1.00 86.81 99 LYS A N 1
ATOM 788 C CA . LYS A 1 99 ? 18.913 -5.555 -10.513 1.00 86.81 99 LYS A CA 1
ATOM 789 C C . LYS A 1 99 ? 17.904 -5.206 -9.420 1.00 86.81 99 LYS A C 1
ATOM 791 O O . LYS A 1 99 ? 17.984 -5.745 -8.322 1.00 86.81 99 LYS A O 1
ATOM 796 N N . ALA A 1 100 ? 16.943 -4.328 -9.706 1.00 86.31 100 ALA A N 1
ATOM 797 C CA . ALA A 1 100 ? 15.868 -4.021 -8.765 1.00 86.31 100 ALA A CA 1
ATOM 798 C C . ALA A 1 100 ? 15.016 -5.266 -8.459 1.00 86.31 100 ALA A C 1
ATOM 800 O O . ALA A 1 100 ? 14.674 -5.499 -7.302 1.00 86.31 100 ALA A O 1
ATOM 801 N N . GLY A 1 101 ? 14.735 -6.095 -9.470 1.00 86.88 101 GLY A N 1
ATOM 802 C CA . GLY A 1 101 ? 14.052 -7.382 -9.311 1.00 86.88 101 GLY A CA 1
ATOM 803 C C . GLY A 1 101 ? 14.808 -8.376 -8.440 1.00 86.88 101 GLY A C 1
ATOM 804 O O . GLY A 1 101 ? 14.199 -9.021 -7.590 1.00 86.88 101 GLY A O 1
ATOM 805 N N . GLU A 1 102 ? 16.126 -8.462 -8.598 1.00 87.31 102 GLU A N 1
ATOM 806 C CA . GLU A 1 102 ? 16.982 -9.312 -7.767 1.00 87.31 102 GLU A CA 1
ATOM 807 C C . GLU A 1 102 ? 16.930 -8.898 -6.289 1.00 87.31 102 GLU A C 1
ATOM 809 O O . GLU A 1 102 ? 16.667 -9.733 -5.426 1.00 87.31 102 GLU A O 1
ATOM 814 N N . ILE A 1 103 ? 17.061 -7.597 -6.006 1.00 87.06 103 ILE A N 1
ATOM 815 C CA . ILE A 1 103 ? 16.998 -7.053 -4.640 1.00 87.06 103 ILE A CA 1
ATOM 816 C C . ILE A 1 103 ? 15.619 -7.294 -4.010 1.00 87.06 103 ILE A C 1
ATOM 818 O O . ILE A 1 103 ? 15.524 -7.664 -2.840 1.00 87.06 103 ILE A O 1
ATOM 822 N N . VAL A 1 104 ? 14.537 -7.100 -4.772 1.00 88.38 104 VAL A N 1
ATOM 823 C CA . VAL A 1 104 ? 13.171 -7.367 -4.291 1.00 88.38 104 VAL A CA 1
ATOM 824 C C . VAL A 1 104 ? 12.975 -8.854 -4.000 1.00 88.38 104 VAL A C 1
ATOM 826 O O . VAL A 1 104 ? 12.356 -9.194 -2.995 1.00 88.38 104 VAL A O 1
ATOM 829 N N . ALA A 1 105 ? 13.521 -9.746 -4.829 1.00 87.88 105 ALA A N 1
ATOM 830 C CA . ALA A 1 105 ? 13.423 -11.186 -4.621 1.00 87.88 105 ALA A CA 1
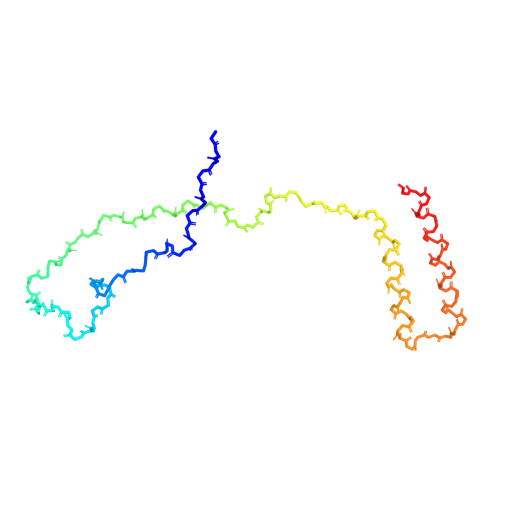ATOM 831 C C . ALA A 1 105 ? 14.217 -11.664 -3.394 1.00 87.88 105 ALA A C 1
ATOM 833 O O . ALA A 1 105 ? 13.725 -12.514 -2.654 1.00 87.88 105 ALA A O 1
ATOM 834 N N . GLU A 1 106 ? 15.414 -11.121 -3.160 1.00 87.31 106 GLU A N 1
ATOM 835 C CA . GLU A 1 106 ? 16.215 -11.401 -1.962 1.00 87.31 106 GLU A CA 1
ATOM 836 C C . GLU A 1 106 ? 15.482 -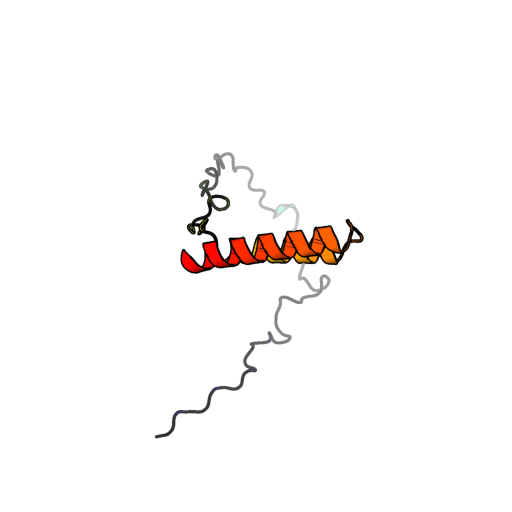10.933 -0.700 1.00 87.31 106 GLU A C 1
ATOM 838 O O . GLU A 1 106 ? 15.217 -11.733 0.196 1.00 87.31 106 GLU A O 1
ATOM 843 N N . ARG A 1 107 ? 15.030 -9.672 -0.680 1.00 83.44 107 ARG A N 1
ATOM 844 C CA . ARG A 1 107 ? 14.265 -9.114 0.445 1.00 83.44 107 ARG A CA 1
ATOM 845 C C . ARG A 1 107 ? 12.964 -9.856 0.709 1.00 83.44 107 ARG A C 1
ATOM 847 O O . ARG A 1 107 ? 12.613 -10.074 1.862 1.00 83.44 107 ARG A O 1
ATOM 854 N N . ALA A 1 108 ? 12.253 -10.271 -0.337 1.00 84.56 108 ALA A N 1
ATOM 855 C CA . ALA A 1 108 ? 11.028 -11.044 -0.180 1.00 84.56 108 ALA A CA 1
ATOM 856 C C . ALA A 1 108 ? 11.279 -12.413 0.469 1.00 84.56 108 ALA A C 1
ATOM 858 O O . ALA A 1 108 ? 10.415 -12.890 1.199 1.00 84.56 108 ALA A O 1
ATOM 859 N N . ARG A 1 109 ? 12.440 -13.039 0.230 1.00 84.69 109 ARG A N 1
ATOM 860 C CA . ARG A 1 109 ? 12.816 -14.301 0.886 1.00 84.69 109 ARG A CA 1
ATOM 861 C C . ARG A 1 109 ? 13.182 -14.094 2.346 1.00 84.69 109 ARG A C 1
ATOM 863 O O . ARG A 1 109 ? 12.652 -14.811 3.182 1.00 84.69 109 ARG A O 1
ATOM 870 N N . GLU A 1 110 ? 14.019 -13.103 2.642 1.00 82.88 110 GLU A N 1
ATOM 871 C CA . GLU A 1 110 ? 14.381 -12.763 4.024 1.00 82.88 110 GLU A CA 1
ATOM 872 C C . GLU A 1 110 ? 13.131 -12.484 4.871 1.00 82.88 110 GLU A C 1
ATOM 874 O O . GLU A 1 110 ? 12.984 -13.021 5.963 1.00 82.88 110 GLU A O 1
ATOM 879 N N . GLU A 1 111 ? 12.192 -11.693 4.346 1.00 78.25 111 GLU A N 1
ATOM 880 C CA . GLU A 1 111 ? 10.936 -11.380 5.036 1.00 78.25 111 GLU A CA 1
ATOM 881 C C . GLU A 1 111 ? 10.002 -12.599 5.129 1.00 78.25 111 GLU A C 1
ATOM 883 O O . GLU A 1 111 ? 9.302 -12.757 6.124 1.00 78.25 111 GLU A O 1
ATOM 888 N N . ALA A 1 112 ? 9.991 -13.485 4.127 1.00 77.19 112 ALA A N 1
ATOM 889 C CA . ALA A 1 112 ? 9.194 -14.712 4.166 1.00 77.19 112 ALA A CA 1
ATOM 890 C C . ALA A 1 112 ? 9.728 -15.754 5.161 1.00 77.19 112 ALA A C 1
ATOM 892 O O . ALA A 1 112 ? 8.939 -16.536 5.676 1.00 77.19 112 ALA A O 1
ATOM 893 N N . GLU A 1 113 ? 11.033 -15.778 5.439 1.00 78.62 113 GLU A N 1
ATOM 894 C CA . GLU A 1 113 ? 11.634 -16.656 6.456 1.00 78.62 113 GLU A CA 1
ATOM 895 C C . GLU A 1 113 ? 11.353 -16.185 7.894 1.00 78.62 113 GLU A C 1
ATOM 897 O O . GLU A 1 113 ? 11.448 -16.975 8.834 1.00 78.62 113 GLU A O 1
ATOM 902 N N . VAL A 1 114 ? 11.017 -14.904 8.071 1.00 71.94 114 VAL A N 1
ATOM 903 C CA . VAL A 1 114 ? 10.717 -14.279 9.372 1.00 71.94 114 VAL A CA 1
ATOM 904 C C . VAL A 1 114 ? 9.226 -14.370 9.741 1.00 71.94 114 VAL A C 1
ATOM 906 O O . VAL A 1 114 ? 8.890 -14.261 10.923 1.00 71.94 114 VAL A O 1
ATOM 909 N N . LEU A 1 115 ? 8.343 -14.560 8.751 1.00 62.41 115 LEU A N 1
ATOM 910 C CA . LEU A 1 115 ? 6.886 -14.712 8.908 1.00 62.41 115 LEU A CA 1
ATOM 911 C C . LEU A 1 115 ? 6.478 -16.121 9.361 1.00 62.41 115 LEU A C 1
ATOM 913 O O . LEU A 1 115 ? 5.523 -16.192 10.169 1.00 62.41 115 LEU A O 1
#

pLDDT: mean 71.58, std 11.33, range [54.34, 89.25]

Organism: Opuntia streptacantha (NCBI:txid393608)

Secondary structure (DSSP, 8-state):
-PPPPPPPTT---PPPTT-GGG--TTSS------TTS--------S------------SSS-SSPP--SPPTTHHHHHHHHHHHHHHTTT-S-HHHHHHHHHHHHHHHHHHHHH-

InterPro domains:
  IPR053351 Chloroplast NDH Complex Assembly Protein [PTHR36719] (15-115)